Protein AF-A0A9X4IEJ6-F1 (afdb_monomer_lite)

Radius of gyration: 20.68 Å; chains: 1; bounding box: 34×17×69 Å

pLDDT: mean 76.9, std 21.06, range [38.22, 97.75]

Structure (mmCIF, N/CA/C/O backbone):
data_AF-A0A9X4IEJ6-F1
#
_entry.id   AF-A0A9X4IEJ6-F1
#
loop_
_atom_site.group_PDB
_atom_site.id
_atom_site.type_symbol
_atom_site.label_atom_id
_atom_site.label_alt_id
_atom_site.label_comp_id
_atom_site.label_asym_id
_atom_site.label_entity_id
_atom_site.label_seq_id
_atom_site.pdbx_PDB_ins_code
_atom_site.Cartn_x
_atom_site.Cartn_y
_atom_site.Cartn_z
_atom_site.occupancy
_atom_site.B_iso_or_equiv
_atom_site.auth_seq_id
_atom_site.auth_comp_id
_atom_site.auth_asym_id
_atom_site.auth_atom_id
_atom_site.pdbx_PDB_model_num
ATOM 1 N N . MET A 1 1 ? -15.613 -1.414 49.195 1.00 40.56 1 MET A N 1
ATOM 2 C CA . MET A 1 1 ? -14.672 -1.434 48.056 1.00 40.56 1 MET A CA 1
ATOM 3 C C . MET A 1 1 ? -15.489 -1.370 46.770 1.00 40.56 1 MET A C 1
ATOM 5 O O . MET A 1 1 ? -16.037 -2.387 46.371 1.00 40.56 1 MET A O 1
ATOM 9 N N . ALA A 1 2 ? -15.675 -0.183 46.185 1.00 38.22 2 ALA A N 1
ATOM 10 C CA . ALA A 1 2 ? -16.364 -0.043 44.902 1.00 38.22 2 ALA A C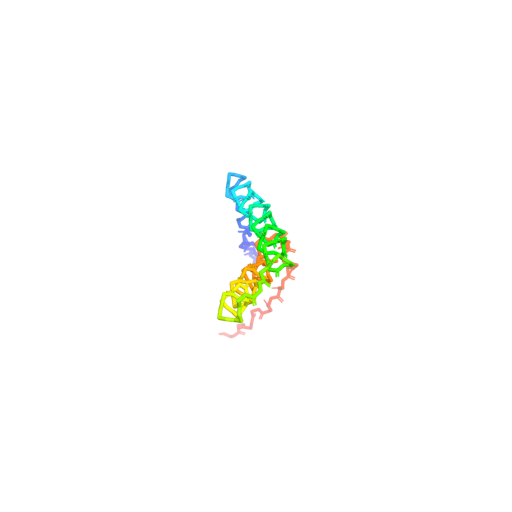A 1
ATOM 11 C C . ALA A 1 2 ? -15.309 -0.036 43.789 1.00 38.22 2 ALA A C 1
ATOM 13 O O . ALA A 1 2 ? -14.533 0.909 43.675 1.00 38.22 2 ALA A O 1
ATOM 14 N N . PHE A 1 3 ? -15.248 -1.117 43.014 1.00 44.59 3 PHE A N 1
ATOM 15 C CA . PHE A 1 3 ? -14.480 -1.168 41.775 1.00 44.59 3 PHE A CA 1
ATOM 16 C C . PHE A 1 3 ? -15.209 -0.292 40.754 1.00 44.59 3 PHE A C 1
ATOM 18 O O . PHE A 1 3 ? -16.279 -0.669 40.283 1.00 44.59 3 PHE A O 1
ATOM 25 N N . ALA A 1 4 ? -14.675 0.886 40.435 1.00 48.28 4 ALA A N 1
ATOM 26 C CA . ALA A 1 4 ? -15.126 1.618 39.260 1.00 48.28 4 ALA A CA 1
ATOM 27 C C . ALA A 1 4 ? -14.349 1.060 38.057 1.00 48.28 4 ALA A C 1
ATOM 29 O O . ALA A 1 4 ? -13.130 1.242 38.001 1.00 48.28 4 ALA A O 1
ATOM 30 N N . PRO A 1 5 ? -14.992 0.342 37.120 1.00 47.62 5 PRO A N 1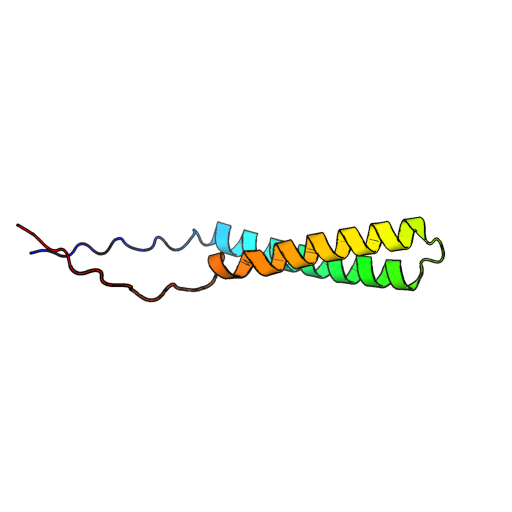
ATOM 31 C CA . PRO A 1 5 ? -14.321 -0.037 35.891 1.00 47.62 5 PRO A CA 1
ATOM 32 C C . PRO A 1 5 ? -13.941 1.253 35.161 1.00 47.62 5 PRO A C 1
ATOM 34 O O . PRO A 1 5 ? -14.797 2.105 34.921 1.00 47.62 5 PRO A O 1
ATOM 37 N N . LEU A 1 6 ? -12.664 1.410 34.806 1.00 49.75 6 LEU A N 1
ATOM 38 C CA . LEU A 1 6 ? -12.281 2.366 33.773 1.00 49.75 6 LEU A CA 1
ATOM 39 C C . LEU A 1 6 ? -12.962 1.872 32.496 1.00 49.75 6 LEU A C 1
ATOM 41 O O . LEU A 1 6 ? -12.505 0.921 31.856 1.00 49.75 6 LEU A O 1
ATOM 45 N N . ALA A 1 7 ? -14.136 2.436 32.210 1.00 49.66 7 ALA A N 1
ATOM 46 C CA . ALA A 1 7 ? -14.875 2.160 30.998 1.00 49.66 7 ALA A CA 1
ATOM 47 C C . ALA A 1 7 ? -13.918 2.427 29.840 1.00 49.66 7 ALA A C 1
ATOM 49 O O . ALA A 1 7 ? -13.479 3.560 29.639 1.00 49.66 7 ALA A O 1
ATOM 50 N N . HIS A 1 8 ? -13.548 1.360 29.135 1.00 53.31 8 HIS A N 1
ATOM 51 C CA . HIS A 1 8 ? -12.814 1.452 27.889 1.00 53.31 8 HIS A CA 1
ATOM 52 C C . HIS A 1 8 ? -13.728 2.244 26.965 1.00 53.31 8 HIS A C 1
ATOM 54 O O . HIS A 1 8 ? -14.746 1.722 26.508 1.00 53.31 8 HIS A O 1
ATOM 60 N N . GLN A 1 9 ? -13.459 3.541 26.810 1.00 53.44 9 GLN A N 1
ATOM 61 C CA . GLN A 1 9 ? -14.254 4.375 25.928 1.00 53.44 9 GLN A CA 1
ATOM 62 C C . GLN A 1 9 ? -14.030 3.829 24.528 1.00 53.44 9 GLN A C 1
ATOM 64 O O . GLN A 1 9 ? -12.980 4.042 23.926 1.00 53.44 9 GLN A O 1
ATOM 69 N N . MET A 1 10 ? -15.013 3.069 24.045 1.00 61.50 10 MET A N 1
ATOM 70 C CA . MET A 1 10 ? -15.086 2.704 22.644 1.00 61.50 10 MET A CA 1
ATOM 71 C C . MET A 1 10 ? -14.906 3.987 21.844 1.00 61.50 10 MET A C 1
ATOM 73 O O . MET A 1 10 ? -15.563 4.993 22.130 1.00 61.50 10 MET A O 1
ATOM 77 N N . LEU A 1 11 ? -13.992 3.958 20.873 1.00 64.62 11 LEU A N 1
ATOM 78 C CA . LEU A 1 11 ? -13.778 5.097 19.994 1.00 64.62 11 LEU A CA 1
ATOM 79 C C . LEU A 1 11 ? -15.140 5.539 19.432 1.00 64.62 11 LEU A C 1
ATOM 81 O O . LEU A 1 11 ? -15.935 4.673 19.058 1.00 64.62 11 LEU A O 1
ATOM 85 N N . PRO A 1 12 ? -15.438 6.846 19.365 1.00 80.88 12 PRO A N 1
ATOM 86 C CA . PRO A 1 12 ? -16.634 7.344 18.700 1.00 80.88 12 PRO A CA 1
ATOM 87 C C . PRO A 1 12 ? -16.844 6.653 17.347 1.00 80.88 12 PRO A C 1
ATOM 89 O O . PRO A 1 12 ? -15.887 6.470 16.594 1.00 80.88 12 PRO A O 1
ATOM 92 N N . ALA A 1 13 ? -18.084 6.282 17.016 1.00 80.12 13 ALA A N 1
ATOM 93 C CA . ALA A 1 13 ? -18.389 5.537 15.788 1.00 80.12 13 ALA A CA 1
ATOM 94 C C . ALA A 1 13 ? -17.856 6.228 14.516 1.00 80.12 13 ALA A C 1
ATOM 96 O O . ALA A 1 13 ? -17.451 5.568 13.563 1.00 80.12 13 ALA A O 1
ATOM 97 N N . SER A 1 14 ? -17.790 7.563 14.514 1.00 80.06 14 SER A N 1
ATOM 98 C CA . SER A 1 14 ? -17.165 8.349 13.447 1.00 80.06 14 SER A CA 1
ATOM 99 C C . SER A 1 14 ? -15.669 8.067 13.287 1.00 80.06 14 SER A C 1
ATOM 101 O O . SER A 1 14 ? -15.198 7.958 12.158 1.00 80.06 14 SER A O 1
ATOM 103 N N . LEU A 1 15 ? -14.928 7.902 14.387 1.00 80.06 15 LEU A N 1
ATOM 104 C CA . LEU A 1 15 ? -13.505 7.562 14.362 1.00 80.06 15 LEU A CA 1
ATOM 105 C C . LEU A 1 15 ? -13.279 6.115 13.919 1.00 80.06 15 LEU A C 1
ATOM 107 O O . LEU A 1 15 ? -12.384 5.867 13.118 1.00 80.06 15 LEU A O 1
ATOM 111 N N . GLN A 1 16 ? -14.125 5.177 14.356 1.00 82.44 16 GLN A N 1
ATOM 112 C CA . GLN A 1 16 ? -14.073 3.787 13.879 1.00 82.44 16 GLN A CA 1
ATOM 113 C C . GLN A 1 16 ? -14.340 3.699 12.368 1.00 82.44 16 GLN A C 1
ATOM 115 O O . GLN A 1 16 ? -13.625 3.014 11.632 1.00 82.44 16 GLN A O 1
ATOM 120 N N . ASN A 1 17 ? -15.335 4.447 11.879 1.00 84.12 17 ASN A N 1
ATOM 121 C CA . ASN A 1 17 ? -15.629 4.542 10.452 1.00 84.12 17 ASN A CA 1
ATOM 122 C C . ASN A 1 17 ? -14.473 5.180 9.675 1.00 84.12 17 ASN A C 1
ATOM 124 O O . ASN A 1 17 ? -14.098 4.667 8.623 1.00 84.12 17 ASN A O 1
ATOM 128 N N . ALA A 1 18 ? -13.881 6.259 10.191 1.00 85.19 18 ALA A N 1
ATOM 129 C CA . ALA A 1 18 ? -12.727 6.897 9.566 1.00 85.19 18 ALA A CA 1
ATOM 130 C C . ALA A 1 18 ? -11.526 5.942 9.481 1.00 85.19 18 ALA A C 1
ATOM 132 O O . ALA A 1 18 ? -10.917 5.840 8.419 1.00 85.19 18 ALA A O 1
ATOM 133 N N . ALA A 1 19 ? -11.237 5.187 10.546 1.00 85.06 19 ALA A N 1
ATOM 134 C CA . ALA A 1 19 ? -10.189 4.165 10.552 1.00 85.06 19 ALA A CA 1
ATOM 135 C C . ALA A 1 19 ? -10.473 3.046 9.534 1.00 85.06 19 ALA A C 1
ATOM 137 O O . ALA A 1 19 ? -9.592 2.644 8.778 1.00 85.06 19 ALA A O 1
ATOM 138 N N . THR A 1 20 ? -11.728 2.600 9.439 1.00 86.56 20 THR A N 1
ATOM 139 C CA . THR A 1 20 ? -12.152 1.591 8.455 1.00 86.56 20 THR A CA 1
ATOM 140 C C . THR A 1 20 ? -11.966 2.086 7.019 1.00 86.56 20 THR A C 1
ATOM 142 O O . THR A 1 20 ? -11.455 1.358 6.168 1.00 86.56 20 THR A O 1
ATOM 145 N N . VAL A 1 21 ? -12.372 3.326 6.731 1.00 90.81 21 VAL A N 1
ATOM 146 C CA . VAL A 1 21 ? -12.187 3.945 5.410 1.00 90.81 21 VAL A CA 1
ATOM 147 C C . VAL A 1 21 ? -10.702 4.120 5.107 1.00 90.81 21 VAL A C 1
ATOM 149 O O . VAL A 1 21 ? -10.275 3.790 4.005 1.00 90.81 21 VAL A O 1
ATOM 152 N N . HIS A 1 22 ? -9.912 4.576 6.079 1.00 89.94 22 HIS A N 1
ATOM 153 C CA . HIS A 1 22 ? -8.468 4.719 5.940 1.00 89.94 22 HIS A CA 1
ATOM 154 C C . HIS A 1 22 ? -7.805 3.389 5.563 1.00 89.94 22 HIS A C 1
ATOM 156 O O . HIS A 1 22 ? -7.122 3.334 4.544 1.00 89.94 22 HIS A O 1
ATOM 162 N N . ASN A 1 23 ? -8.086 2.306 6.295 1.00 90.12 23 ASN A N 1
ATOM 163 C CA . ASN A 1 23 ? -7.527 0.984 5.994 1.00 90.12 23 ASN A CA 1
ATOM 164 C C . ASN A 1 23 ? -7.892 0.518 4.577 1.00 90.12 23 ASN A C 1
ATOM 166 O O . ASN A 1 23 ? -7.023 0.072 3.834 1.00 90.12 23 ASN A O 1
ATOM 170 N N . ARG A 1 24 ? -9.150 0.713 4.151 1.00 92.12 24 ARG A N 1
ATOM 171 C CA . ARG A 1 24 ? -9.583 0.387 2.780 1.00 92.12 24 ARG A CA 1
ATOM 172 C C . ARG A 1 24 ? -8.849 1.197 1.712 1.00 92.12 24 ARG A C 1
ATOM 174 O O . ARG A 1 24 ? -8.568 0.672 0.637 1.00 92.12 24 ARG A O 1
ATOM 181 N N . LEU A 1 25 ? -8.563 2.471 1.980 1.00 94.75 25 LEU A N 1
ATOM 182 C CA . LEU A 1 25 ? -7.791 3.308 1.063 1.00 94.75 25 LEU A CA 1
ATOM 183 C C . LEU A 1 25 ? -6.339 2.830 0.987 1.00 94.75 25 LEU A C 1
ATOM 185 O O . LEU A 1 25 ? -5.814 2.700 -0.115 1.00 94.75 25 LEU A O 1
ATOM 189 N N . VAL A 1 26 ? -5.712 2.516 2.125 1.00 94.38 26 VAL A N 1
ATOM 190 C CA . VAL A 1 26 ? -4.344 1.974 2.165 1.00 94.38 26 VAL A CA 1
ATOM 191 C C . VAL A 1 26 ? -4.262 0.647 1.405 1.00 94.38 26 VAL A C 1
ATOM 193 O O . VAL A 1 26 ? -3.372 0.483 0.571 1.00 94.38 26 VAL A O 1
ATOM 196 N N . ASP A 1 27 ? -5.230 -0.256 1.590 1.00 94.62 27 ASP A N 1
ATOM 197 C CA . ASP A 1 27 ? -5.333 -1.498 0.815 1.00 94.62 27 ASP A CA 1
ATOM 198 C C . ASP A 1 27 ? -5.424 -1.235 -0.695 1.00 94.62 27 ASP A C 1
ATOM 200 O O . ASP A 1 27 ? -4.714 -1.862 -1.486 1.00 94.62 27 ASP A O 1
ATOM 204 N N . ALA A 1 28 ? -6.270 -0.288 -1.116 1.00 96.00 28 ALA A N 1
ATOM 205 C CA . ALA A 1 28 ? -6.399 0.079 -2.525 1.00 96.00 28 ALA A CA 1
ATOM 206 C C . ALA A 1 28 ? -5.078 0.628 -3.095 1.00 96.00 28 ALA A C 1
ATOM 208 O O . ALA A 1 28 ? -4.665 0.218 -4.184 1.00 96.00 28 ALA A O 1
ATOM 209 N N . PHE A 1 29 ? -4.377 1.483 -2.343 1.00 95.88 29 PHE A N 1
ATOM 210 C CA . PHE A 1 29 ? -3.058 1.990 -2.728 1.00 95.88 29 PHE A CA 1
ATOM 211 C C . PHE A 1 29 ? -2.031 0.867 -2.870 1.00 95.88 29 PHE A C 1
ATOM 213 O O . PHE A 1 29 ? -1.307 0.839 -3.860 1.00 95.88 29 PHE A O 1
ATOM 220 N N . ILE A 1 30 ? -2.006 -0.110 -1.959 1.00 96.69 30 ILE A N 1
ATOM 221 C CA . ILE A 1 30 ? -1.117 -1.277 -2.071 1.00 96.69 30 ILE A CA 1
ATOM 222 C C . ILE A 1 30 ? -1.366 -2.036 -3.376 1.00 96.69 30 ILE A C 1
ATOM 224 O O . ILE A 1 30 ? -0.413 -2.405 -4.067 1.00 96.69 30 ILE A O 1
ATOM 228 N N . GLN A 1 31 ? -2.630 -2.275 -3.735 1.00 97.31 31 GLN A N 1
ATOM 229 C CA . GLN A 1 31 ? -2.956 -2.980 -4.977 1.00 97.31 31 GLN A CA 1
ATOM 230 C C . GLN A 1 31 ? -2.533 -2.179 -6.214 1.00 97.31 31 GLN A C 1
ATOM 232 O O . GLN A 1 31 ? -1.980 -2.755 -7.152 1.00 97.31 31 GLN A O 1
ATOM 237 N N . MET A 1 32 ? -2.723 -0.857 -6.203 1.00 97.50 32 MET A N 1
ATOM 238 C CA . MET A 1 32 ? -2.260 0.022 -7.280 1.00 97.50 32 MET A CA 1
ATOM 239 C C . MET A 1 32 ? -0.734 0.010 -7.410 1.00 97.50 32 MET A C 1
ATOM 241 O O . MET A 1 32 ? -0.221 -0.185 -8.509 1.00 97.50 32 MET A O 1
ATOM 245 N N . THR A 1 33 ? -0.004 0.136 -6.301 1.00 96.38 33 THR A N 1
ATOM 246 C CA . THR A 1 33 ? 1.465 0.127 -6.304 1.00 96.38 33 THR A CA 1
ATOM 247 C C . THR A 1 33 ? 2.016 -1.219 -6.783 1.00 96.38 33 THR A C 1
ATOM 249 O O . THR A 1 33 ? 2.972 -1.248 -7.552 1.00 96.38 33 THR A O 1
ATOM 252 N N . ARG A 1 34 ? 1.380 -2.347 -6.426 1.00 97.12 34 ARG A N 1
ATOM 253 C CA . ARG A 1 34 ? 1.727 -3.673 -6.979 1.00 97.12 34 ARG A CA 1
ATOM 254 C C . ARG A 1 34 ? 1.498 -3.755 -8.487 1.00 97.12 34 ARG A C 1
ATOM 256 O O . ARG A 1 34 ? 2.330 -4.316 -9.198 1.00 97.12 34 ARG A O 1
ATOM 263 N N . ALA A 1 35 ? 0.377 -3.219 -8.970 1.00 97.56 35 ALA A N 1
ATOM 264 C CA . ALA A 1 35 ? 0.065 -3.206 -10.395 1.00 97.56 35 ALA A CA 1
ATOM 265 C C . ALA A 1 35 ? 1.067 -2.355 -11.191 1.00 97.56 35 ALA A C 1
ATOM 267 O O . ALA A 1 35 ? 1.452 -2.748 -12.292 1.00 97.56 35 ALA A O 1
ATOM 268 N N . GLU A 1 36 ? 1.513 -1.232 -10.627 1.00 96.94 36 GLU A N 1
ATOM 269 C CA . GLU A 1 36 ? 2.534 -0.375 -11.234 1.00 96.94 36 GLU A CA 1
ATOM 270 C C . GLU A 1 36 ? 3.914 -1.043 -11.221 1.00 96.94 36 GLU A C 1
ATOM 272 O O . GLU A 1 36 ? 4.574 -1.133 -12.255 1.00 96.94 36 GLU A O 1
ATOM 277 N N . LEU A 1 37 ? 4.308 -1.639 -10.091 1.00 96.44 37 LEU A N 1
ATOM 278 C CA . LEU A 1 37 ? 5.565 -2.379 -9.964 1.00 96.44 37 LEU A CA 1
ATOM 279 C C . LEU A 1 37 ? 5.683 -3.506 -11.005 1.00 96.44 37 LEU A C 1
ATOM 281 O O . LEU A 1 37 ? 6.754 -3.723 -11.569 1.00 96.44 37 LEU A O 1
ATOM 285 N N . ALA A 1 38 ? 4.579 -4.200 -11.298 1.00 95.31 38 ALA A N 1
ATOM 286 C CA . ALA A 1 38 ? 4.543 -5.261 -12.306 1.00 95.31 38 ALA A CA 1
ATOM 287 C C . ALA A 1 38 ? 4.806 -4.758 -13.739 1.00 95.31 38 ALA A C 1
ATOM 289 O O . ALA A 1 38 ? 5.207 -5.539 -14.602 1.00 95.31 38 ALA A O 1
ATOM 290 N N . ARG A 1 39 ? 4.574 -3.468 -14.005 1.00 96.06 39 ARG A N 1
ATOM 291 C CA . ARG A 1 39 ? 4.781 -2.830 -15.313 1.00 96.06 39 ARG A CA 1
ATOM 292 C C . ARG A 1 39 ? 6.137 -2.139 -15.413 1.00 96.06 39 ARG A C 1
ATOM 294 O O . ARG A 1 39 ? 6.606 -1.892 -16.526 1.00 96.06 39 ARG A O 1
ATOM 301 N N . GLN A 1 40 ? 6.769 -1.859 -14.276 1.00 95.94 40 GLN A N 1
ATOM 302 C CA . GLN A 1 40 ? 7.972 -1.051 -14.224 1.00 95.94 40 GLN A CA 1
ATOM 303 C C . GLN A 1 40 ? 9.226 -1.829 -14.632 1.00 95.94 40 GLN A C 1
ATOM 305 O O . GLN A 1 40 ? 9.508 -2.926 -14.139 1.00 95.94 40 GLN A O 1
ATOM 310 N N . ARG A 1 41 ? 9.988 -1.222 -15.549 1.00 94.69 41 ARG A N 1
ATOM 311 C CA . ARG A 1 41 ? 11.251 -1.753 -16.095 1.00 94.69 41 ARG A CA 1
ATOM 312 C C . ARG A 1 41 ? 12.492 -1.035 -15.577 1.00 94.69 41 ARG A C 1
ATOM 314 O O . ARG A 1 41 ? 13.582 -1.565 -15.721 1.00 94.69 41 ARG A O 1
ATOM 321 N N . ASP A 1 42 ? 12.318 0.166 -15.042 1.00 97.44 42 ASP A N 1
ATOM 322 C CA . ASP A 1 42 ? 13.395 0.949 -14.449 1.00 97.44 42 ASP A CA 1
ATOM 323 C C . ASP A 1 42 ? 13.668 0.465 -13.022 1.00 97.44 42 ASP A C 1
ATOM 325 O O . ASP A 1 42 ? 12.745 0.403 -12.206 1.00 97.44 42 ASP A O 1
ATOM 329 N N . ASP A 1 43 ? 14.918 0.103 -12.741 1.00 95.75 43 ASP A N 1
ATOM 330 C CA . ASP A 1 43 ? 15.313 -0.502 -11.465 1.00 95.75 43 ASP A CA 1
ATOM 331 C C . ASP A 1 43 ? 15.141 0.473 -10.296 1.00 95.75 43 ASP A C 1
ATOM 333 O O . ASP A 1 43 ? 14.599 0.101 -9.258 1.00 95.75 43 ASP A O 1
ATOM 337 N N . TYR A 1 44 ? 15.477 1.749 -10.492 1.00 96.00 44 TYR A N 1
ATOM 338 C CA . TYR A 1 44 ? 15.323 2.772 -9.458 1.00 96.00 44 TYR A CA 1
ATOM 339 C C . TYR A 1 44 ? 13.853 2.983 -9.060 1.00 96.00 44 TYR A C 1
ATOM 341 O O . TYR A 1 44 ? 13.503 3.038 -7.877 1.00 96.00 44 TYR A O 1
ATOM 349 N N . ALA A 1 45 ? 12.962 3.067 -10.046 1.00 95.12 45 ALA A N 1
ATOM 350 C CA . ALA A 1 45 ? 11.532 3.178 -9.808 1.00 95.12 45 ALA A CA 1
ATOM 351 C C . ALA A 1 45 ? 10.957 1.910 -9.160 1.00 95.12 45 ALA A C 1
ATOM 353 O O . ALA A 1 45 ? 10.067 2.011 -8.318 1.00 95.12 45 ALA 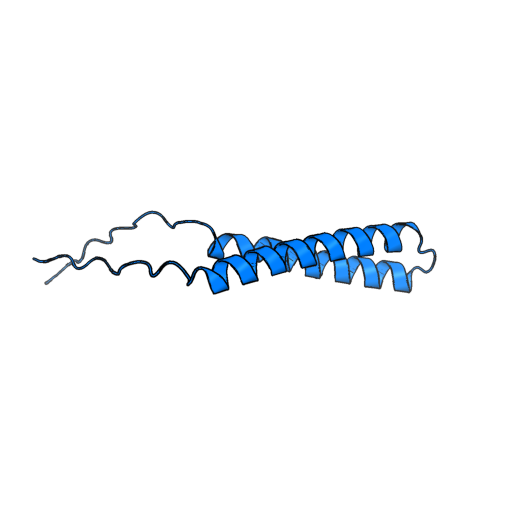A O 1
ATOM 354 N N . ARG A 1 46 ? 11.459 0.719 -9.513 1.00 97.75 46 ARG A N 1
ATOM 355 C CA . ARG A 1 46 ? 11.056 -0.535 -8.858 1.00 97.75 46 ARG A CA 1
ATOM 356 C C . ARG A 1 46 ? 11.443 -0.541 -7.384 1.00 97.75 46 ARG A C 1
ATOM 358 O O . ARG A 1 46 ? 10.602 -0.883 -6.557 1.00 97.75 46 ARG A O 1
ATOM 365 N N . ASP A 1 47 ? 12.665 -0.135 -7.057 1.00 97.56 47 ASP A N 1
ATOM 366 C CA . ASP A 1 47 ? 13.136 -0.049 -5.672 1.00 97.56 47 ASP A CA 1
ATOM 367 C C . ASP A 1 47 ? 12.297 0.952 -4.871 1.00 97.56 47 ASP A C 1
ATOM 369 O O . ASP A 1 47 ? 11.759 0.608 -3.820 1.00 97.56 47 ASP A O 1
ATOM 373 N N . SER A 1 48 ? 12.042 2.132 -5.440 1.00 97.44 48 SER A N 1
ATOM 374 C CA . SER A 1 48 ? 11.179 3.150 -4.825 1.00 97.44 48 SER A CA 1
ATOM 375 C C . SER A 1 48 ? 9.749 2.640 -4.569 1.00 97.44 48 SER A C 1
ATOM 377 O O . SER A 1 48 ? 9.152 2.901 -3.523 1.00 97.44 48 SER A O 1
ATOM 379 N N . LEU A 1 49 ? 9.174 1.886 -5.513 1.00 97.38 49 LEU A N 1
ATOM 380 C CA . LEU A 1 49 ? 7.840 1.291 -5.369 1.00 97.38 49 LEU A CA 1
ATOM 381 C C . LEU A 1 49 ? 7.819 0.152 -4.336 1.00 97.38 49 LEU A C 1
ATOM 383 O O . LEU A 1 49 ? 6.811 -0.021 -3.648 1.00 97.38 49 LEU A O 1
ATOM 387 N N . ASN A 1 50 ? 8.907 -0.609 -4.203 1.00 97.44 50 ASN A N 1
ATOM 388 C CA . ASN A 1 50 ? 9.050 -1.623 -3.157 1.00 97.44 50 ASN A CA 1
ATOM 389 C C . ASN A 1 50 ? 9.128 -0.987 -1.763 1.00 97.44 50 ASN A C 1
ATOM 391 O O . ASN A 1 50 ? 8.399 -1.416 -0.869 1.00 97.44 50 ASN A O 1
ATOM 395 N N . GLU A 1 51 ? 9.920 0.076 -1.593 1.00 97.38 51 GLU A N 1
ATOM 396 C CA . GLU A 1 51 ? 9.977 0.837 -0.336 1.00 97.38 51 GLU A CA 1
ATOM 397 C C . GLU A 1 51 ? 8.597 1.386 0.048 1.00 97.38 51 GLU A C 1
ATOM 399 O O . GLU A 1 51 ? 8.144 1.232 1.186 1.00 97.38 51 GLU A O 1
ATOM 404 N N . LEU A 1 52 ? 7.874 1.960 -0.921 1.00 96.00 52 LEU A N 1
ATOM 405 C CA . LEU A 1 52 ? 6.508 2.432 -0.709 1.00 96.00 52 LEU A CA 1
ATOM 406 C C . LEU A 1 52 ? 5.564 1.294 -0.290 1.00 96.00 52 LEU A C 1
ATOM 408 O O . LEU A 1 52 ? 4.751 1.472 0.618 1.00 96.00 52 LEU A O 1
ATOM 412 N N . LEU A 1 53 ? 5.658 0.121 -0.922 1.00 96.44 53 LEU A N 1
ATOM 413 C CA . LEU A 1 53 ? 4.846 -1.038 -0.546 1.00 96.44 53 LEU A CA 1
ATOM 414 C C . LEU A 1 53 ? 5.101 -1.480 0.890 1.00 96.44 53 LEU A C 1
ATOM 416 O O . LEU A 1 53 ? 4.152 -1.843 1.584 1.00 96.44 53 LEU A O 1
ATOM 420 N N . ASP A 1 54 ? 6.350 -1.469 1.333 1.00 95.56 54 ASP A N 1
ATOM 421 C CA . ASP A 1 54 ? 6.691 -1.892 2.686 1.00 95.56 54 ASP A CA 1
ATOM 422 C C . ASP A 1 54 ? 6.211 -0.879 3.728 1.00 95.56 54 ASP A C 1
ATOM 424 O O . ASP A 1 54 ? 5.630 -1.278 4.739 1.00 95.56 54 ASP A O 1
ATOM 428 N N . LEU A 1 55 ? 6.305 0.423 3.440 1.00 94.81 55 LEU A N 1
AT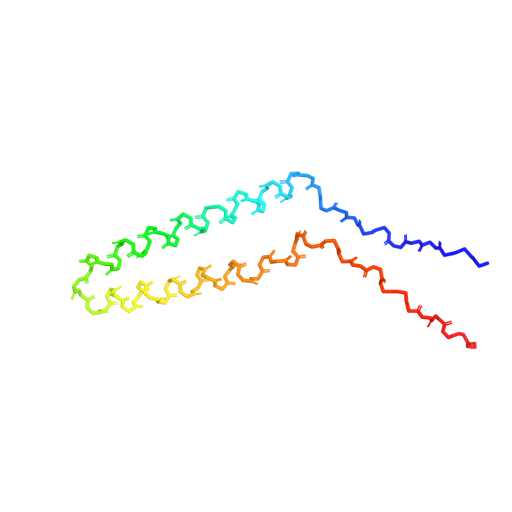OM 429 C CA . LEU A 1 55 ? 5.699 1.464 4.275 1.00 94.81 55 LEU A CA 1
ATOM 430 C C . LEU A 1 55 ? 4.180 1.283 4.415 1.00 94.81 55 LEU A C 1
ATOM 432 O O . LEU A 1 55 ? 3.657 1.318 5.530 1.00 94.81 55 LEU A O 1
ATOM 436 N N . LEU A 1 56 ? 3.469 1.044 3.309 1.00 93.00 56 LEU A N 1
ATOM 437 C CA . LEU A 1 56 ? 2.011 0.876 3.321 1.00 93.00 56 LEU A CA 1
ATOM 438 C C . LEU A 1 56 ? 1.573 -0.394 4.072 1.00 93.00 56 LEU A C 1
ATOM 440 O O . LEU A 1 56 ? 0.613 -0.357 4.842 1.00 93.00 56 LEU A O 1
ATOM 444 N N . LYS A 1 57 ? 2.290 -1.514 3.906 1.00 91.88 57 LYS A N 1
ATOM 445 C CA . LYS A 1 57 ? 2.027 -2.748 4.674 1.00 91.88 57 LYS A CA 1
ATOM 446 C C . LYS A 1 57 ? 2.249 -2.538 6.170 1.00 91.88 57 LYS A C 1
ATOM 448 O O . LYS A 1 57 ? 1.453 -3.018 6.973 1.00 91.88 57 LYS A O 1
ATOM 453 N N . ASN A 1 58 ? 3.304 -1.811 6.540 1.00 90.94 58 ASN A N 1
ATOM 454 C CA . ASN A 1 58 ? 3.599 -1.510 7.937 1.00 90.94 58 ASN A CA 1
ATOM 455 C C . ASN A 1 58 ? 2.502 -0.643 8.570 1.00 90.94 58 ASN A C 1
ATOM 457 O O . ASN A 1 58 ? 2.140 -0.876 9.719 1.00 90.94 58 ASN A O 1
ATOM 461 N N . GLN A 1 59 ? 1.911 0.297 7.824 1.00 86.69 59 GLN A N 1
ATOM 462 C CA . GLN A 1 59 ? 0.767 1.071 8.318 1.00 86.69 59 GLN A CA 1
ATOM 463 C C . GLN A 1 59 ? -0.454 0.193 8.629 1.00 86.69 59 GLN A C 1
ATOM 465 O O . GLN A 1 59 ? -1.078 0.379 9.671 1.00 86.69 59 GLN A O 1
ATOM 470 N N . LEU A 1 60 ? -0.762 -0.805 7.792 1.00 83.44 60 LEU A N 1
ATOM 471 C CA . LEU A 1 60 ? -1.849 -1.755 8.072 1.00 83.44 60 LEU A CA 1
ATOM 472 C C . LEU A 1 60 ? -1.539 -2.684 9.248 1.00 83.44 60 LEU A C 1
ATOM 474 O O . LEU A 1 60 ? -2.427 -2.983 10.041 1.00 83.44 60 LEU A O 1
ATOM 478 N N . ALA A 1 61 ? -0.288 -3.125 9.385 1.00 82.44 61 ALA A N 1
ATOM 479 C CA . ALA A 1 61 ? 0.131 -3.999 10.479 1.00 82.44 61 ALA A CA 1
ATOM 480 C C . ALA A 1 61 ? 0.048 -3.326 11.862 1.00 82.44 61 ALA A C 1
ATOM 482 O O . ALA A 1 61 ? -0.045 -4.024 12.867 1.00 82.44 61 ALA A O 1
ATOM 483 N N . LEU A 1 62 ? 0.056 -1.989 11.915 1.00 73.00 62 LEU A N 1
ATOM 484 C CA . LEU A 1 62 ? -0.090 -1.192 13.140 1.00 73.00 62 LEU A CA 1
ATOM 485 C C . LEU A 1 62 ? -1.553 -0.843 13.475 1.00 73.00 62 LEU A C 1
ATOM 487 O O . LEU A 1 62 ? -1.845 -0.409 14.586 1.00 73.00 62 LEU A O 1
ATOM 491 N N . ALA A 1 63 ? -2.485 -1.052 12.543 1.00 63.34 63 ALA A N 1
ATOM 492 C CA . ALA A 1 63 ? -3.915 -0.837 12.752 1.00 63.34 63 ALA A CA 1
ATOM 493 C C . ALA A 1 63 ? -4.689 -1.871 13.624 1.00 63.34 63 ALA A C 1
ATOM 495 O O . ALA A 1 63 ? -5.813 -1.530 14.008 1.00 63.34 63 ALA A O 1
ATOM 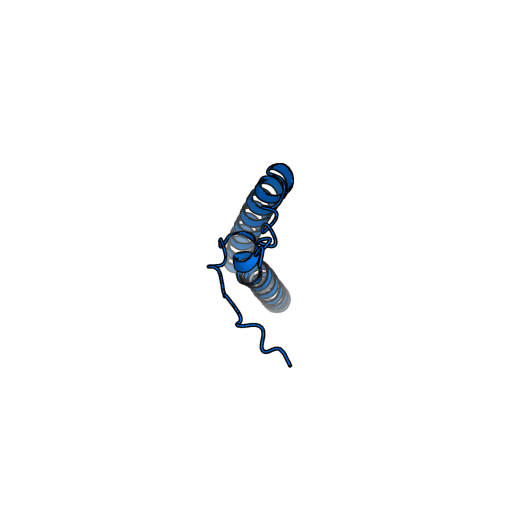496 N N . PRO A 1 64 ? -4.194 -3.087 13.970 1.00 58.62 64 PRO A N 1
ATOM 497 C CA . PRO A 1 64 ? -4.972 -4.067 14.743 1.00 58.62 64 PRO A CA 1
ATOM 498 C C . PRO A 1 64 ? -5.405 -3.571 16.131 1.00 58.62 64 PRO A C 1
ATOM 500 O O . PRO A 1 64 ? -6.503 -3.890 16.584 1.00 58.62 64 PRO A O 1
ATOM 503 N N . ASP A 1 65 ? -4.593 -2.731 16.778 1.00 54.72 65 ASP A N 1
ATOM 504 C CA . ASP A 1 65 ? -4.839 -2.262 18.151 1.00 54.72 65 ASP A CA 1
ATOM 505 C C . ASP A 1 65 ? -6.023 -1.286 18.281 1.00 54.72 65 ASP A C 1
ATOM 507 O O . ASP A 1 65 ? -6.479 -1.001 19.388 1.00 54.72 65 ASP A O 1
ATOM 511 N N . LEU A 1 66 ? -6.560 -0.775 17.169 1.00 52.81 66 LEU A N 1
ATOM 512 C CA . LEU A 1 66 ? -7.717 0.130 17.177 1.00 52.81 66 LEU A CA 1
ATOM 513 C C . LEU A 1 66 ? -9.066 -0.600 17.073 1.00 52.81 66 LEU A C 1
ATOM 515 O O . LEU A 1 66 ? -10.109 0.041 17.224 1.00 52.81 66 LEU A O 1
ATOM 519 N N . LEU A 1 67 ? -9.061 -1.909 16.791 1.00 51.62 67 LEU A N 1
ATOM 520 C CA . LEU A 1 67 ? -10.267 -2.692 16.483 1.00 51.62 67 LEU A CA 1
ATOM 521 C C . LEU A 1 67 ? -10.475 -3.910 17.396 1.00 51.62 67 LEU A C 1
ATOM 523 O O . LEU A 1 67 ? -11.568 -4.476 17.395 1.00 51.62 67 LEU A O 1
ATOM 527 N N . GLU A 1 68 ? -9.484 -4.288 18.204 1.00 44.44 68 GLU A N 1
ATOM 528 C CA . GLU A 1 68 ? -9.616 -5.384 19.167 1.00 44.44 68 GLU A CA 1
ATOM 529 C C . GLU A 1 68 ? -10.231 -4.893 20.498 1.00 44.44 68 GLU A C 1
ATOM 531 O O . GLU A 1 68 ? -9.675 -4.008 21.160 1.00 44.44 68 GLU A O 1
ATOM 536 N N . PRO A 1 69 ? -11.359 -5.467 20.964 1.00 39.81 69 PRO A N 1
ATOM 537 C CA . PRO A 1 69 ? -11.843 -5.252 22.321 1.00 39.81 69 PRO A CA 1
ATOM 538 C C . PRO A 1 69 ? -10.891 -5.950 23.304 1.00 39.81 69 PRO A C 1
ATOM 540 O O . PRO A 1 69 ? -11.010 -7.145 23.569 1.00 39.81 69 PRO A O 1
ATOM 543 N N . SER A 1 70 ? -9.925 -5.205 23.845 1.00 47.84 70 SER A N 1
ATOM 544 C CA . SER A 1 70 ? -8.972 -5.735 24.826 1.00 47.84 70 SER A CA 1
ATOM 545 C C . SER A 1 70 ? -9.688 -6.312 26.053 1.00 47.84 70 SER A C 1
ATOM 547 O O . SER A 1 70 ? -10.381 -5.614 26.796 1.00 47.84 70 SER A O 1
ATOM 549 N N . LEU A 1 71 ? -9.500 -7.619 26.252 1.00 51.66 71 LEU A N 1
ATOM 550 C CA . LEU A 1 71 ? -9.984 -8.395 27.388 1.00 51.66 71 LEU A CA 1
ATOM 551 C C . LEU A 1 71 ? -9.431 -7.845 28.711 1.00 51.66 71 LEU A C 1
ATOM 553 O O . LEU A 1 71 ? -8.230 -7.644 28.883 1.00 51.66 71 LEU A O 1
ATOM 557 N N . VAL A 1 72 ? -10.350 -7.644 29.656 1.00 45.53 72 VAL A N 1
ATOM 558 C CA . VAL A 1 72 ? -10.146 -7.141 31.019 1.00 45.53 72 VAL A CA 1
ATOM 559 C C . VAL A 1 72 ? -8.933 -7.792 31.698 1.00 45.53 72 VAL A C 1
ATOM 561 O O . VAL A 1 72 ? -8.982 -8.956 32.093 1.00 45.53 72 VAL A O 1
ATOM 564 N N . ARG A 1 73 ? -7.861 -7.024 31.924 1.00 52.94 73 ARG A N 1
ATOM 565 C CA . ARG A 1 73 ? -6.765 -7.430 32.816 1.00 52.94 73 ARG A CA 1
ATOM 566 C C . ARG A 1 73 ? -7.005 -6.824 34.201 1.00 52.94 73 ARG A C 1
ATOM 568 O O . ARG A 1 73 ? -6.684 -5.665 34.444 1.00 52.94 73 ARG A O 1
ATOM 575 N N . MET A 1 74 ? -7.607 -7.595 35.110 1.00 45.91 74 MET A N 1
ATOM 576 C CA . MET A 1 74 ? -7.701 -7.219 36.528 1.00 45.91 74 MET A CA 1
ATOM 577 C C . MET A 1 74 ? -6.308 -7.305 37.158 1.00 45.91 74 MET A C 1
ATOM 579 O O . MET A 1 74 ? -5.731 -8.388 37.236 1.00 45.91 74 MET A O 1
ATOM 583 N N . VAL A 1 75 ? -5.765 -6.174 37.611 1.00 50.72 75 VAL A N 1
ATOM 584 C CA . VAL A 1 75 ? -4.557 -6.152 38.447 1.00 50.72 75 VAL A CA 1
ATOM 585 C C . VAL A 1 75 ? -4.997 -6.079 39.914 1.00 50.72 75 VAL A C 1
ATOM 587 O O . VAL A 1 75 ? -5.799 -5.205 40.252 1.00 50.72 75 VAL A O 1
ATOM 590 N N . PRO A 1 76 ? -4.516 -6.973 40.797 1.00 45.53 76 PRO A N 1
ATOM 591 C CA . PRO A 1 76 ? -4.813 -6.883 42.219 1.00 45.53 76 PRO A CA 1
ATOM 592 C C . PRO A 1 76 ? -4.067 -5.689 42.834 1.00 45.53 76 PRO A C 1
ATOM 594 O O . PRO A 1 76 ? -2.848 -5.576 42.717 1.00 45.53 76 PRO A O 1
ATOM 597 N N . VAL A 1 77 ? -4.803 -4.793 43.497 1.00 54.31 77 VAL A N 1
ATOM 598 C CA . VAL A 1 77 ? -4.225 -3.698 44.288 1.00 54.31 77 VAL A CA 1
ATOM 599 C C . VAL A 1 77 ? -3.744 -4.274 45.620 1.00 54.31 77 VAL A C 1
ATOM 601 O O . VAL A 1 77 ? -4.557 -4.616 46.476 1.00 54.31 77 VAL A O 1
ATOM 604 N N . ASN A 1 78 ? -2.426 -4.382 45.796 1.00 54.09 78 ASN A N 1
ATOM 605 C CA . ASN A 1 78 ? -1.811 -4.590 47.107 1.00 54.09 78 ASN A CA 1
ATOM 606 C C . ASN A 1 78 ? -1.813 -3.254 47.868 1.00 54.09 78 ASN A C 1
ATOM 608 O O . ASN A 1 78 ? -1.088 -2.338 47.487 1.00 54.09 78 ASN A O 1
ATOM 612 N N . GLN A 1 79 ? -2.617 -3.151 48.929 1.00 45.41 79 GLN A N 1
ATOM 613 C C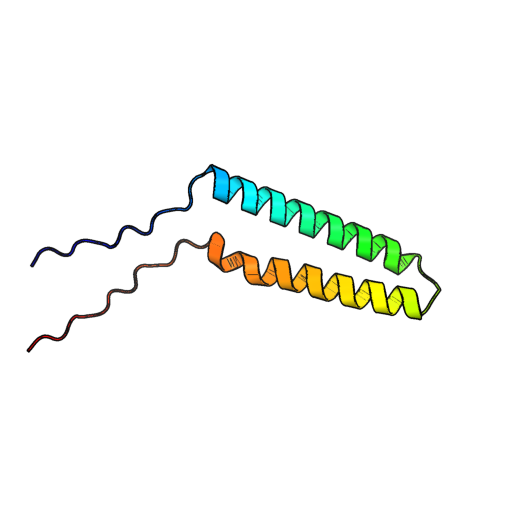A . GLN A 1 79 ? -2.417 -2.162 49.997 1.00 45.41 79 GLN A CA 1
ATOM 614 C C . GLN A 1 79 ? -1.505 -2.769 51.070 1.00 45.41 79 GLN A C 1
ATOM 616 O O . GLN A 1 79 ? -1.656 -3.946 51.411 1.00 45.41 79 GLN A O 1
ATOM 621 N N . PRO A 1 80 ? -0.553 -1.983 51.580 1.00 46.56 80 PRO A N 1
ATOM 622 C CA . PRO A 1 80 ? -0.678 -1.549 52.973 1.00 46.56 80 PRO A CA 1
ATOM 623 C C . PRO A 1 80 ? -0.869 -0.036 53.114 1.00 46.56 80 PRO A C 1
ATOM 625 O O . PRO A 1 80 ? -0.260 0.727 52.330 1.00 46.56 80 PRO A O 1
#

Foldseek 3Di:
DDDDPPPPPQPPPVVVVVLVVVLVVLVVVLVVLVVVLVVDDDPVVNVVSVVVNVVSVVVNVVSPVNPDPDDDDDDDDDDD

Sequence (80 aa):
MAFAPLAHQMLPASLQNAATVHNRLVDAFIQMTRAELARQRDDYARDSLNELLDLLKNQLALAPDLLEPSLVRMVPVNQP

Secondary structure (DSSP, 8-state):
------------HHHHHHHHHHHHHHHHHHHHHHHHHTT---HHHHHHHHHHHHHHHHHHHTGGGGTS-----PPP----